Protein AF-A0A2M7XUT5-F1 (afdb_monomer)

Solvent-accessible surface area (backbone atoms only — not comparable to full-atom values): 9053 Å² total; per-residue (Å²): 108,69,69,60,50,53,51,47,33,73,71,45,34,70,66,51,52,52,55,51,53,51,50,51,50,51,57,44,39,34,76,38,76,99,71,26,29,57,37,65,44,53,34,56,60,54,42,21,40,59,58,2,24,52,42,42,35,53,53,46,24,57,72,70,73,51,88,57,73,67,40,40,54,57,10,45,23,51,5,21,48,46,34,26,55,51,34,52,53,49,55,35,42,32,76,59,33,60,76,66,77,35,41,27,54,40,56,74,64,30,70,67,49,32,54,50,51,28,51,52,20,55,51,54,26,58,47,37,39,57,53,50,32,69,77,61,74,75,48,75,71,48,52,60,61,52,56,55,54,66,73,40,46,65,35,54,48,44,66,72,68,71,49,57,36,78,59,45,54,71,54,76,112

Structure (mmCIF, N/CA/C/O backbone):
data_AF-A0A2M7XUT5-F1
#
_entry.id   AF-A0A2M7XUT5-F1
#
loop_
_atom_site.group_PDB
_atom_site.id
_atom_site.type_symbol
_atom_site.label_atom_id
_atom_site.label_alt_id
_atom_site.label_comp_id
_atom_site.label_asym_id
_atom_site.label_entity_id
_atom_site.label_seq_id
_atom_site.pdbx_PDB_ins_code
_atom_site.Cartn_x
_atom_site.Cartn_y
_atom_site.Cartn_z
_atom_site.occupancy
_atom_site.B_iso_or_equiv
_atom_site.auth_seq_id
_atom_site.auth_comp_id
_atom_site.auth_asym_id
_atom_site.auth_atom_id
_atom_site.pdbx_PDB_model_num
ATOM 1 N N . ALA A 1 1 ? -11.530 -5.175 -19.200 1.00 76.44 1 ALA A N 1
ATOM 2 C CA . ALA A 1 1 ? -10.666 -6.061 -18.387 1.00 76.44 1 ALA A CA 1
ATOM 3 C C . ALA A 1 1 ? -10.162 -7.272 -19.178 1.00 76.44 1 ALA A C 1
ATOM 5 O O . ALA A 1 1 ? -8.957 -7.401 -19.325 1.00 76.44 1 ALA A O 1
ATOM 6 N N . PHE A 1 2 ? -11.040 -8.114 -19.742 1.00 87.38 2 PHE A N 1
ATOM 7 C CA . PHE A 1 2 ? -10.635 -9.365 -20.409 1.00 87.38 2 PHE A CA 1
ATOM 8 C C . PHE A 1 2 ? -9.657 -9.174 -21.584 1.00 87.38 2 PHE A C 1
ATOM 10 O O . PHE A 1 2 ? -8.621 -9.827 -21.627 1.00 87.38 2 PHE A O 1
ATOM 17 N N . VAL A 1 3 ? -9.917 -8.205 -22.472 1.00 94.06 3 VAL A N 1
ATOM 18 C CA . VAL A 1 3 ? -9.023 -7.877 -23.605 1.00 94.06 3 VAL A CA 1
ATOM 19 C C . VAL A 1 3 ? -7.631 -7.438 -23.134 1.00 94.06 3 VAL A C 1
ATOM 21 O O . VAL A 1 3 ? -6.626 -7.909 -23.657 1.00 94.06 3 VAL A O 1
ATOM 24 N N . ALA A 1 4 ? -7.559 -6.589 -22.105 1.00 90.75 4 ALA A N 1
ATOM 25 C CA . ALA A 1 4 ? -6.286 -6.165 -21.520 1.00 90.75 4 ALA A CA 1
ATOM 26 C C . ALA A 1 4 ? -5.540 -7.343 -20.867 1.00 90.75 4 ALA A C 1
ATOM 28 O O . ALA A 1 4 ? -4.329 -7.458 -21.019 1.00 90.75 4 ALA A O 1
ATOM 29 N N . GLY A 1 5 ? -6.263 -8.250 -20.202 1.00 90.25 5 GLY A N 1
ATOM 30 C CA . GLY A 1 5 ? -5.695 -9.480 -19.649 1.00 90.25 5 GLY A CA 1
ATOM 31 C C . GLY A 1 5 ? -5.089 -10.379 -20.729 1.00 90.25 5 GLY A C 1
ATOM 32 O O . GLY A 1 5 ? -3.943 -10.794 -20.593 1.00 90.25 5 GLY A O 1
ATOM 33 N N . ILE A 1 6 ? -5.810 -10.610 -21.832 1.00 93.44 6 ILE A N 1
ATOM 34 C CA . ILE A 1 6 ? -5.294 -11.373 -22.982 1.00 93.44 6 ILE A CA 1
ATOM 35 C C . ILE A 1 6 ? -4.028 -10.723 -23.537 1.00 93.44 6 ILE A C 1
ATOM 37 O O . ILE A 1 6 ? -3.043 -11.417 -23.769 1.00 93.44 6 ILE A O 1
ATOM 41 N N . TYR A 1 7 ? -4.026 -9.400 -23.711 1.00 94.50 7 TYR A N 1
ATOM 42 C CA . TYR A 1 7 ? -2.850 -8.680 -24.193 1.00 94.50 7 TYR A CA 1
ATOM 43 C C . TYR A 1 7 ? -1.639 -8.847 -23.261 1.00 94.50 7 TYR A C 1
ATOM 45 O O . TYR A 1 7 ? -0.536 -9.123 -23.730 1.00 94.50 7 TYR A O 1
ATOM 53 N N . LEU A 1 8 ? -1.834 -8.741 -21.943 1.00 93.50 8 LEU A N 1
ATOM 54 C CA . LEU A 1 8 ? -0.756 -8.932 -20.970 1.00 93.50 8 LEU A CA 1
ATOM 55 C C . LEU A 1 8 ? -0.217 -10.368 -20.977 1.00 93.50 8 LEU A C 1
ATOM 57 O O . LEU A 1 8 ? 0.992 -10.557 -20.892 1.00 93.50 8 LEU A O 1
ATOM 61 N N . VAL A 1 9 ? -1.083 -11.373 -21.132 1.00 94.81 9 VAL A N 1
ATOM 62 C CA . VAL A 1 9 ? -0.664 -12.779 -21.267 1.00 94.81 9 VAL A CA 1
ATOM 63 C C . VAL A 1 9 ? 0.080 -13.007 -22.581 1.00 94.81 9 VAL A C 1
ATOM 65 O O . VAL A 1 9 ? 1.112 -13.671 -22.586 1.00 94.81 9 VAL A O 1
ATOM 68 N N . TYR A 1 10 ? -0.386 -12.421 -23.684 1.00 94.81 10 TYR A N 1
ATOM 69 C CA . TYR A 1 10 ? 0.322 -12.467 -24.964 1.00 94.81 10 TYR A CA 1
ATOM 70 C C . TYR A 1 10 ? 1.719 -11.841 -24.855 1.00 94.81 10 TYR A C 1
ATOM 72 O O . TYR A 1 10 ? 2.686 -12.382 -25.387 1.00 94.81 10 TYR A O 1
ATOM 80 N N . ARG A 1 11 ? 1.846 -10.722 -24.131 1.00 94.19 11 ARG A N 1
ATOM 81 C CA . ARG A 1 11 ? 3.120 -10.019 -23.980 1.00 94.19 11 ARG A CA 1
ATOM 82 C C . ARG A 1 11 ? 4.090 -10.712 -23.023 1.00 94.19 11 ARG A C 1
ATOM 84 O O . ARG A 1 11 ? 5.261 -10.849 -23.374 1.00 94.19 11 ARG A O 1
ATOM 91 N N . ALA A 1 12 ? 3.623 -11.069 -21.828 1.00 93.31 12 ALA A N 1
ATOM 92 C CA . ALA A 1 12 ? 4.450 -11.468 -20.686 1.00 93.31 12 ALA A CA 1
ATOM 93 C C . ALA A 1 12 ? 4.259 -12.927 -20.244 1.00 93.31 12 ALA A C 1
ATOM 95 O O . ALA A 1 12 ? 4.914 -13.390 -19.316 1.00 93.31 12 ALA A O 1
ATOM 96 N N . GLY A 1 13 ? 3.411 -13.681 -20.937 1.00 93.56 13 GLY A N 1
ATOM 97 C CA . GLY A 1 13 ? 3.299 -15.125 -20.788 1.00 93.56 13 GLY A CA 1
ATOM 98 C C . GLY A 1 13 ? 2.528 -15.588 -19.551 1.00 93.56 13 GLY A C 1
ATOM 99 O O . GLY A 1 13 ? 1.750 -14.861 -18.927 1.00 93.56 13 GLY A O 1
ATOM 100 N N . TRP A 1 14 ? 2.743 -16.859 -19.208 1.00 93.50 14 TRP A N 1
ATOM 101 C CA . TRP A 1 14 ? 2.022 -17.575 -18.154 1.00 93.50 14 TRP A CA 1
ATOM 102 C C . TRP A 1 14 ? 2.163 -17.004 -16.725 1.00 93.50 14 TRP A C 1
ATOM 104 O O . TRP A 1 14 ? 1.201 -17.172 -15.969 1.00 93.50 14 TRP A O 1
ATOM 114 N N . PRO A 1 15 ? 3.241 -16.293 -16.312 1.00 92.94 15 PRO A N 1
ATOM 115 C CA . PRO A 1 15 ? 3.305 -15.720 -14.964 1.00 92.94 15 PRO A CA 1
ATOM 116 C C . PRO A 1 15 ? 2.161 -14.739 -14.670 1.00 92.94 15 PRO A C 1
ATOM 118 O O . PRO A 1 15 ? 1.633 -14.721 -13.559 1.00 92.94 15 PRO A O 1
ATOM 121 N N . ILE A 1 16 ? 1.705 -13.982 -15.678 1.00 92.62 16 ILE A N 1
ATOM 122 C CA . ILE A 1 16 ? 0.558 -13.069 -15.545 1.00 92.62 16 ILE A CA 1
ATOM 123 C C . ILE A 1 16 ? -0.734 -13.832 -15.239 1.00 92.62 16 ILE A C 1
ATOM 125 O O . ILE A 1 16 ? -1.551 -13.361 -14.447 1.00 92.62 16 ILE A O 1
ATOM 129 N N . VAL A 1 17 ? -0.910 -15.024 -15.817 1.00 93.38 17 VAL A N 1
ATOM 130 C CA . VAL A 1 17 ? -2.081 -15.873 -15.549 1.00 93.38 17 VAL A CA 1
ATOM 131 C C . VAL A 1 17 ? -2.104 -16.281 -14.080 1.00 93.38 17 VAL A C 1
ATOM 133 O O . VAL A 1 17 ? -3.140 -16.161 -13.432 1.00 93.38 17 VAL A O 1
ATOM 136 N N . ILE A 1 18 ? -0.961 -16.697 -13.527 1.00 93.81 18 ILE A N 1
ATOM 137 C CA . ILE A 1 18 ? -0.862 -17.092 -12.115 1.00 93.81 18 ILE A CA 1
ATOM 138 C C . ILE A 1 18 ? -1.149 -15.913 -11.193 1.00 93.81 18 ILE A C 1
ATOM 140 O O . ILE A 1 18 ? -1.968 -16.043 -10.285 1.00 93.81 18 ILE A O 1
ATOM 144 N N . ILE A 1 19 ? -0.523 -14.757 -11.433 1.00 92.06 19 ILE A N 1
ATOM 145 C CA . ILE A 1 19 ? -0.760 -13.553 -10.625 1.00 92.06 19 ILE A CA 1
ATOM 146 C C . ILE A 1 19 ? -2.242 -13.161 -10.682 1.00 92.06 19 ILE A C 1
ATOM 148 O O . ILE A 1 19 ? -2.837 -12.859 -9.647 1.00 92.06 19 ILE A O 1
ATOM 152 N N . GLY A 1 20 ? -2.859 -13.215 -11.866 1.00 91.25 20 GLY A N 1
ATOM 153 C CA . GLY A 1 20 ? -4.276 -12.917 -12.056 1.00 91.25 20 GLY A CA 1
ATOM 154 C C . GLY A 1 20 ? -5.196 -13.882 -11.307 1.00 91.25 20 GLY A C 1
ATOM 155 O O . GLY A 1 20 ? -6.079 -13.440 -10.575 1.00 91.25 20 GLY A O 1
ATOM 156 N N . LEU A 1 21 ? -4.966 -15.191 -11.431 1.00 93.12 21 LEU A N 1
ATOM 157 C CA . LEU A 1 21 ? -5.756 -16.212 -10.738 1.00 93.12 21 LEU A CA 1
ATOM 158 C C . LEU A 1 21 ? -5.613 -16.112 -9.216 1.00 93.12 21 LEU A C 1
ATOM 160 O O . LEU A 1 21 ? -6.620 -16.160 -8.512 1.00 93.12 21 LEU A O 1
ATOM 164 N N . LEU A 1 22 ? -4.394 -15.909 -8.705 1.00 92.69 22 LEU A N 1
ATOM 165 C CA . LEU A 1 22 ? -4.169 -15.685 -7.277 1.00 92.69 22 LEU A CA 1
ATOM 166 C C . LEU A 1 22 ? -4.865 -14.408 -6.800 1.00 92.69 22 LEU A C 1
ATOM 168 O O . LEU A 1 22 ? -5.514 -14.429 -5.760 1.00 92.69 22 LEU A O 1
ATOM 172 N N . SER A 1 23 ? -4.803 -13.319 -7.569 1.00 90.38 23 SER A N 1
ATOM 173 C CA . SER A 1 23 ? -5.478 -12.064 -7.216 1.00 90.38 23 SER A CA 1
ATOM 174 C C . SER A 1 23 ? -7.000 -12.234 -7.153 1.00 90.38 23 SER A C 1
ATOM 176 O O . SER A 1 23 ? -7.633 -11.720 -6.235 1.00 90.38 23 SER A O 1
ATOM 178 N N . LEU A 1 24 ? -7.595 -12.993 -8.081 1.00 90.12 24 LEU A N 1
ATOM 179 C CA . LEU A 1 24 ? -9.026 -13.316 -8.049 1.00 90.12 24 LEU A CA 1
ATOM 180 C C . LEU A 1 24 ? -9.383 -14.188 -6.843 1.00 90.12 24 LEU A C 1
ATOM 182 O O . LEU A 1 24 ? -10.361 -13.908 -6.152 1.00 90.12 24 LEU A O 1
ATOM 186 N N . LEU A 1 25 ? -8.581 -15.220 -6.575 1.00 90.94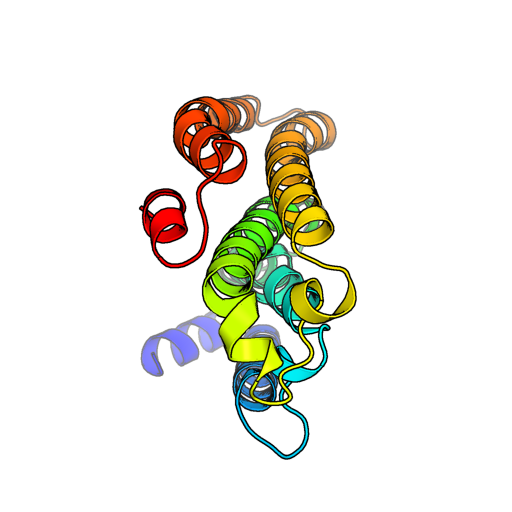 25 LEU A N 1
ATOM 187 C CA . LEU A 1 25 ? -8.778 -16.120 -5.443 1.00 90.94 25 LEU A CA 1
ATOM 188 C C . LEU A 1 25 ? -8.719 -15.357 -4.116 1.00 90.94 25 LEU A C 1
ATOM 190 O O . LEU A 1 25 ? -9.642 -15.448 -3.309 1.00 90.94 25 LEU A O 1
ATOM 194 N N . PHE A 1 26 ? -7.665 -14.570 -3.900 1.00 88.38 26 PHE A N 1
ATOM 195 C CA . PHE A 1 26 ? -7.518 -13.783 -2.680 1.00 88.38 26 PHE A CA 1
ATOM 196 C C . PHE A 1 26 ? -8.550 -12.668 -2.593 1.00 88.38 26 PHE A C 1
ATOM 198 O O . PHE A 1 26 ? -9.069 -12.449 -1.508 1.00 88.38 26 PHE A O 1
ATOM 205 N N . GLY A 1 27 ? -8.920 -12.029 -3.706 1.00 87.19 27 GLY A N 1
ATOM 206 C CA . GLY A 1 27 ? -10.019 -11.064 -3.740 1.00 87.19 27 GLY A CA 1
ATOM 207 C C . GLY A 1 27 ? -11.355 -11.680 -3.316 1.00 87.19 27 GLY A C 1
ATOM 208 O O . GLY A 1 27 ? -12.098 -11.066 -2.555 1.00 87.19 27 GLY A O 1
ATOM 209 N N . MET A 1 28 ? -11.632 -12.918 -3.737 1.00 87.44 28 MET A N 1
ATOM 210 C CA . MET A 1 28 ? -12.824 -13.657 -3.321 1.00 87.44 28 MET A CA 1
ATOM 211 C C . MET A 1 28 ? -12.770 -14.024 -1.834 1.00 87.44 28 MET A C 1
ATOM 213 O O . MET A 1 28 ? -13.705 -13.719 -1.102 1.00 87.44 28 MET A O 1
ATOM 217 N N . ILE A 1 29 ? -11.674 -14.629 -1.364 1.00 87.88 29 ILE A N 1
ATOM 218 C CA . ILE A 1 29 ? -11.525 -15.052 0.043 1.00 87.88 29 ILE A CA 1
ATOM 219 C C . ILE A 1 29 ? -11.406 -13.837 0.989 1.00 87.88 29 ILE A C 1
ATOM 221 O O . ILE A 1 29 ? -11.637 -13.941 2.194 1.00 87.88 29 ILE A O 1
ATOM 225 N N . TYR A 1 30 ? -11.079 -12.651 0.464 1.00 84.25 30 TYR A N 1
ATOM 226 C CA . TYR A 1 30 ? -11.010 -11.422 1.249 1.00 84.25 30 TYR A CA 1
ATOM 227 C C . TYR A 1 30 ? -12.369 -11.037 1.848 1.00 84.25 30 TYR A C 1
ATOM 229 O O . TYR A 1 30 ? -12.427 -10.668 3.024 1.00 84.25 30 TYR A O 1
ATOM 237 N N . THR A 1 31 ? -13.449 -11.142 1.065 1.00 82.06 31 THR A N 1
ATOM 238 C CA . THR A 1 31 ? -14.808 -10.728 1.462 1.00 82.06 31 THR A CA 1
ATOM 239 C C . THR A 1 31 ? -15.804 -11.878 1.591 1.00 82.06 31 THR A C 1
ATOM 241 O O . THR A 1 31 ? -16.761 -11.752 2.350 1.00 82.06 31 THR A O 1
ATOM 244 N N . ALA A 1 32 ? -15.602 -12.984 0.875 1.00 76.31 32 ALA A N 1
ATOM 245 C CA . ALA A 1 32 ? -16.555 -14.080 0.758 1.00 76.31 32 ALA A CA 1
ATOM 246 C C . ALA A 1 32 ? -16.003 -15.405 1.310 1.00 76.31 32 ALA A C 1
ATOM 248 O O . ALA A 1 32 ? -14.812 -15.565 1.575 1.00 76.31 32 ALA A O 1
ATOM 249 N N . GLY A 1 33 ? -16.898 -16.383 1.459 1.00 77.31 33 GLY A N 1
ATOM 250 C CA . GLY A 1 33 ? -16.579 -17.711 1.982 1.00 77.31 33 GLY A CA 1
ATOM 251 C C . GLY A 1 33 ? -16.748 -17.833 3.503 1.00 77.31 33 GLY A C 1
ATOM 252 O O . GLY A 1 33 ? -17.122 -16.872 4.174 1.00 77.31 33 GLY A O 1
ATOM 253 N N . PRO A 1 34 ? -16.501 -19.030 4.064 1.00 72.50 34 PRO A N 1
ATOM 254 C CA . PRO A 1 34 ? -16.782 -19.329 5.471 1.00 72.50 34 PRO A CA 1
ATOM 255 C C . PRO A 1 34 ? -15.864 -18.585 6.455 1.00 72.50 34 PRO A C 1
ATOM 257 O O . PRO A 1 34 ? -16.221 -18.433 7.621 1.00 72.50 34 PRO A O 1
ATOM 260 N N . PHE A 1 35 ? -14.700 -18.107 5.996 1.00 73.69 35 PHE A N 1
ATOM 261 C CA . PHE A 1 35 ? -13.712 -17.406 6.821 1.00 73.69 35 PHE A CA 1
ATOM 262 C C . PHE A 1 35 ? -13.085 -16.218 6.066 1.00 73.69 35 PHE A C 1
ATOM 264 O O . PHE A 1 35 ? -11.943 -16.321 5.610 1.00 73.69 35 PHE A O 1
ATOM 271 N N . PRO A 1 36 ? -13.803 -15.088 5.915 1.00 81.19 36 PRO A N 1
ATOM 272 C CA . PRO A 1 36 ? -13.296 -13.947 5.157 1.00 81.19 36 PRO A CA 1
ATOM 273 C C . PRO A 1 36 ? -12.039 -13.353 5.807 1.00 81.19 36 PRO A C 1
ATOM 275 O O . PRO A 1 36 ? -12.029 -13.072 7.010 1.00 81.19 36 PRO A O 1
ATOM 278 N N . LEU A 1 37 ? -10.978 -13.100 5.032 1.00 81.69 37 LEU A N 1
ATOM 279 C CA . LEU A 1 37 ? -9.698 -12.592 5.571 1.00 81.69 37 LEU A CA 1
ATOM 280 C C . LEU A 1 37 ? -9.866 -11.252 6.296 1.00 81.69 37 LEU A C 1
ATOM 282 O O . LEU A 1 37 ? -9.225 -11.027 7.329 1.00 81.69 37 LEU A O 1
ATOM 286 N N . ALA A 1 38 ? -10.775 -10.402 5.799 1.00 78.06 38 ALA A N 1
ATOM 287 C CA . ALA A 1 38 ? -11.164 -9.132 6.417 1.00 78.06 38 ALA A CA 1
ATOM 288 C C . ALA A 1 38 ? -11.638 -9.283 7.876 1.00 78.06 38 ALA A C 1
ATOM 290 O O . ALA A 1 38 ? -11.547 -8.342 8.660 1.00 78.06 38 ALA A O 1
ATOM 291 N N . TYR A 1 39 ? -12.096 -10.474 8.268 1.00 80.81 39 TYR A N 1
ATOM 292 C CA . TYR A 1 39 ? -12.667 -10.759 9.582 1.00 80.81 39 TYR A CA 1
ATOM 293 C C . TYR A 1 39 ? -11.652 -11.456 10.495 1.00 80.81 39 TYR A C 1
ATOM 295 O O . TYR A 1 39 ? -11.839 -11.500 11.710 1.00 80.81 39 TYR A O 1
ATOM 303 N N . LEU A 1 40 ? -10.557 -11.975 9.930 1.00 79.62 40 LEU A N 1
ATOM 304 C CA . LEU A 1 40 ? -9.540 -12.754 10.636 1.00 79.62 40 LEU A CA 1
ATOM 305 C C . LEU A 1 40 ? -8.338 -11.926 11.111 1.00 79.62 40 LEU A C 1
ATOM 307 O O . LEU A 1 40 ? -7.518 -12.446 11.867 1.00 79.62 40 LEU A O 1
ATOM 311 N N . GLY A 1 41 ? -8.231 -10.659 10.701 1.00 79.25 41 GLY A N 1
ATOM 312 C CA . GLY A 1 41 ? -7.110 -9.785 11.068 1.00 79.25 41 GLY A CA 1
ATOM 313 C C . GLY A 1 41 ? -5.817 -10.056 10.289 1.00 79.25 41 GLY A C 1
ATOM 314 O O . GLY A 1 41 ? -4.763 -9.579 10.682 1.00 79.25 41 GLY A O 1
ATOM 315 N N . ILE A 1 42 ? -5.885 -10.813 9.192 1.00 85.38 42 ILE A N 1
ATOM 316 C CA . ILE A 1 42 ? -4.751 -11.057 8.275 1.00 85.38 42 ILE A CA 1
ATOM 317 C C . ILE A 1 42 ? -4.897 -10.308 6.945 1.00 85.38 42 ILE A C 1
ATOM 319 O O . ILE A 1 42 ? -4.003 -10.348 6.106 1.00 85.38 42 ILE A O 1
ATOM 323 N N . ALA A 1 43 ? -6.016 -9.606 6.767 1.00 86.56 43 ALA A N 1
ATOM 324 C CA . ALA A 1 43 ? -6.346 -8.813 5.588 1.00 86.56 43 ALA A CA 1
ATOM 325 C C . ALA A 1 43 ? -5.238 -7.825 5.203 1.00 86.56 43 ALA A C 1
ATOM 327 O O . ALA A 1 43 ? -4.883 -7.727 4.032 1.00 86.56 43 ALA A O 1
ATOM 328 N N . ASP A 1 44 ? -4.654 -7.164 6.200 1.00 91.00 44 ASP A N 1
ATOM 329 C CA . ASP A 1 44 ? -3.617 -6.148 6.040 1.00 91.00 44 ASP A CA 1
ATOM 330 C C . ASP A 1 44 ? -2.366 -6.707 5.345 1.00 91.00 44 ASP A C 1
ATOM 332 O O . ASP A 1 44 ? -1.779 -6.031 4.503 1.00 91.00 44 ASP A O 1
ATOM 336 N N . LEU A 1 45 ? -1.996 -7.965 5.624 1.00 92.19 45 LEU A N 1
ATOM 337 C CA . LEU A 1 45 ? -0.867 -8.632 4.970 1.00 92.19 45 LEU A CA 1
ATOM 338 C C . LEU A 1 45 ? -1.150 -8.891 3.485 1.00 92.19 45 LEU A C 1
ATOM 340 O O . LEU A 1 45 ? -0.296 -8.650 2.635 1.00 92.19 45 LEU A O 1
ATOM 344 N N . PHE A 1 46 ? -2.352 -9.365 3.158 1.00 91.56 46 PHE A N 1
ATOM 345 C CA . PHE A 1 46 ? -2.729 -9.609 1.766 1.00 91.56 46 PHE A CA 1
ATOM 346 C C . PHE A 1 46 ? -2.877 -8.303 0.990 1.00 91.56 46 PHE A C 1
ATOM 348 O O . PHE A 1 46 ? -2.387 -8.213 -0.132 1.00 91.56 46 PHE A O 1
ATOM 355 N N . ALA A 1 47 ? -3.469 -7.276 1.603 1.00 92.38 47 ALA A N 1
ATOM 356 C CA . ALA A 1 47 ? -3.535 -5.944 1.021 1.00 92.38 47 ALA A CA 1
ATOM 357 C C . ALA A 1 47 ? -2.124 -5.404 0.738 1.00 92.38 47 ALA A C 1
ATOM 359 O O . ALA A 1 47 ? -1.849 -4.963 -0.374 1.00 92.38 47 ALA A O 1
ATOM 360 N N . PHE A 1 48 ? -1.200 -5.523 1.694 1.00 96.00 48 PHE A N 1
ATOM 361 C CA . PHE A 1 48 ? 0.195 -5.130 1.508 1.00 96.00 48 PHE A CA 1
ATOM 362 C C . PHE A 1 48 ? 0.862 -5.838 0.326 1.00 96.00 48 PHE A C 1
ATOM 364 O O . PHE A 1 48 ? 1.477 -5.187 -0.514 1.00 96.00 48 PHE A O 1
ATOM 371 N N . LEU A 1 49 ? 0.738 -7.165 0.244 1.00 95.62 49 LEU A N 1
ATOM 372 C CA . LEU A 1 49 ? 1.397 -7.953 -0.796 1.00 95.62 49 LEU A CA 1
ATOM 373 C C . LEU A 1 49 ? 0.812 -7.669 -2.182 1.00 95.62 49 LEU A C 1
ATOM 375 O O . LEU A 1 49 ? 1.566 -7.393 -3.116 1.00 95.62 49 LEU A O 1
ATOM 379 N N . PHE A 1 50 ? -0.516 -7.712 -2.310 1.00 94.19 50 PHE A N 1
ATOM 380 C CA . PHE A 1 50 ? -1.206 -7.622 -3.598 1.00 94.19 50 PHE A CA 1
ATOM 381 C C . PHE A 1 50 ? -1.357 -6.195 -4.125 1.00 94.19 50 PHE A C 1
ATOM 383 O O . PHE A 1 50 ? -1.417 -6.038 -5.338 1.00 94.19 50 PHE A O 1
ATOM 390 N N . PHE A 1 51 ? -1.356 -5.166 -3.272 1.00 94.69 51 PHE A N 1
ATOM 391 C CA . PHE A 1 51 ? -1.304 -3.762 -3.712 1.00 94.69 51 PHE A CA 1
ATOM 392 C C . PHE A 1 51 ? 0.107 -3.159 -3.675 1.00 94.69 51 PHE A C 1
ATOM 394 O O . PHE A 1 51 ? 0.310 -2.037 -4.134 1.00 94.69 51 PHE A O 1
ATOM 401 N N . GLY A 1 52 ? 1.086 -3.895 -3.148 1.00 97.25 52 GLY A N 1
ATOM 402 C CA . GLY A 1 52 ? 2.472 -3.460 -3.041 1.00 97.25 52 GLY A CA 1
ATOM 403 C C . GLY A 1 52 ? 3.424 -4.283 -3.916 1.00 97.25 52 GLY A C 1
ATOM 404 O O . GLY A 1 52 ? 3.379 -4.148 -5.143 1.00 97.25 52 GLY A O 1
ATOM 405 N N . PRO A 1 53 ? 4.299 -5.127 -3.329 1.00 97.25 53 PRO A N 1
ATOM 406 C CA . PRO A 1 53 ? 5.338 -5.854 -4.062 1.00 97.25 53 PRO A CA 1
ATOM 407 C C . PRO A 1 53 ? 4.838 -6.657 -5.266 1.00 97.25 53 PRO A C 1
ATOM 409 O O . PRO A 1 53 ? 5.453 -6.585 -6.326 1.00 97.25 53 PRO A O 1
ATOM 412 N N . ILE A 1 54 ? 3.722 -7.387 -5.140 1.00 95.75 54 ILE A N 1
ATOM 413 C CA . ILE A 1 54 ? 3.215 -8.244 -6.225 1.00 95.75 54 ILE A CA 1
ATOM 414 C C . ILE A 1 54 ? 2.681 -7.391 -7.378 1.00 95.75 54 ILE A C 1
ATOM 416 O O . ILE A 1 54 ? 3.021 -7.653 -8.532 1.00 95.75 54 ILE A O 1
ATOM 420 N N . ALA A 1 55 ? 1.884 -6.357 -7.086 1.00 94.81 55 ALA A N 1
ATOM 421 C CA . ALA A 1 55 ? 1.356 -5.464 -8.117 1.00 94.81 55 ALA A CA 1
ATOM 422 C C . ALA A 1 55 ? 2.476 -4.743 -8.874 1.00 94.81 55 ALA A C 1
ATOM 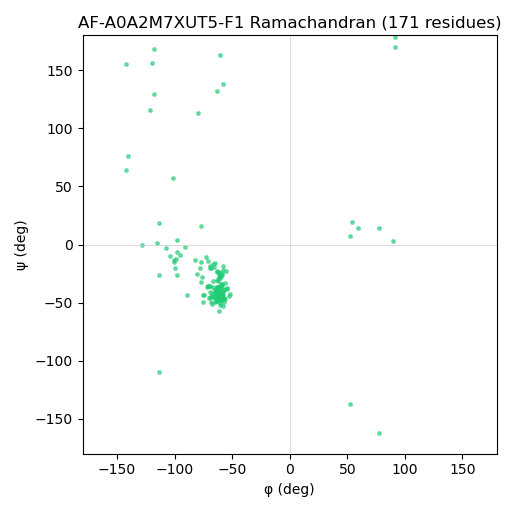424 O O . ALA A 1 55 ? 2.458 -4.696 -10.109 1.00 94.81 55 ALA A O 1
ATOM 425 N N . LEU A 1 56 ? 3.465 -4.207 -8.153 1.00 96.06 56 LEU A N 1
ATOM 426 C CA . LEU A 1 56 ? 4.552 -3.468 -8.785 1.00 96.06 56 LEU A CA 1
ATOM 427 C C . LEU A 1 56 ? 5.467 -4.392 -9.597 1.00 96.06 56 LEU A C 1
ATOM 429 O O . LEU A 1 56 ? 5.768 -4.082 -10.748 1.00 96.06 56 LEU A O 1
ATOM 433 N N . ALA A 1 57 ? 5.849 -5.547 -9.045 1.00 95.75 57 ALA A N 1
ATOM 434 C CA . ALA A 1 57 ? 6.667 -6.527 -9.756 1.00 95.75 57 ALA A CA 1
ATOM 435 C C . ALA A 1 57 ? 5.950 -7.092 -10.987 1.00 95.75 57 ALA A C 1
ATOM 437 O O . ALA A 1 57 ? 6.562 -7.205 -12.045 1.00 95.75 57 ALA A O 1
ATOM 438 N N . GLY A 1 58 ? 4.648 -7.374 -10.891 1.00 94.31 58 GLY A N 1
ATOM 439 C CA . GLY A 1 58 ? 3.844 -7.809 -12.034 1.00 94.31 58 GLY A CA 1
ATOM 440 C C . GLY A 1 58 ? 3.772 -6.750 -13.136 1.0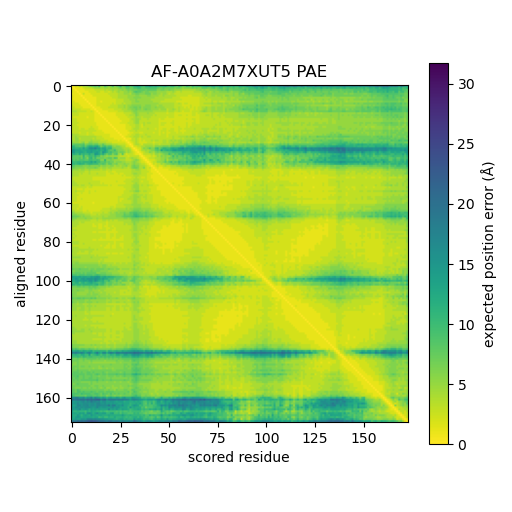0 94.31 58 GLY A C 1
ATOM 441 O O . GLY A 1 58 ? 3.929 -7.073 -14.312 1.00 94.31 58 GLY A O 1
ATOM 442 N N . THR A 1 59 ? 3.598 -5.480 -12.761 1.00 94.31 59 THR A N 1
ATOM 443 C CA . THR A 1 59 ? 3.573 -4.357 -13.713 1.00 94.31 59 THR A CA 1
ATOM 444 C C . THR A 1 59 ? 4.925 -4.171 -14.395 1.00 94.31 59 THR A C 1
ATOM 446 O O . THR A 1 59 ? 4.982 -4.043 -15.616 1.00 94.31 59 THR A O 1
ATOM 449 N N . TYR A 1 60 ? 6.013 -4.201 -13.623 1.00 95.44 60 TYR A N 1
ATOM 450 C CA . TYR A 1 60 ? 7.370 -4.106 -14.152 1.00 95.44 60 TYR A CA 1
ATOM 451 C C . TYR A 1 60 ? 7.671 -5.260 -15.106 1.00 95.44 60 TYR A C 1
ATOM 453 O O . TYR A 1 60 ? 8.048 -5.020 -16.249 1.00 95.44 60 TYR A O 1
ATOM 461 N N . TYR A 1 61 ? 7.411 -6.497 -14.678 1.00 95.50 61 TYR A N 1
ATOM 462 C CA . TYR A 1 61 ? 7.630 -7.684 -15.496 1.00 95.50 61 TYR A CA 1
ATOM 463 C C . TYR A 1 61 ? 6.836 -7.628 -16.804 1.00 95.50 61 TYR A C 1
ATOM 465 O O . TYR A 1 61 ? 7.374 -7.934 -17.862 1.00 95.50 61 TYR A O 1
ATOM 473 N N . ALA A 1 62 ? 5.582 -7.167 -16.776 1.00 94.00 62 ALA A N 1
ATOM 474 C CA . ALA A 1 62 ? 4.784 -7.023 -17.992 1.00 94.00 62 ALA A CA 1
ATOM 475 C C . ALA A 1 62 ? 5.387 -6.035 -19.010 1.00 94.00 62 ALA A C 1
ATOM 477 O O . ALA A 1 62 ? 5.171 -6.183 -20.216 1.00 94.00 62 ALA A O 1
ATOM 478 N N . GLN A 1 63 ? 6.137 -5.036 -18.535 1.00 94.00 63 GLN A N 1
ATOM 479 C CA . GLN A 1 63 ? 6.764 -4.006 -19.364 1.00 94.00 63 GLN A CA 1
ATOM 480 C C . GLN A 1 63 ? 8.166 -4.406 -19.837 1.00 94.00 63 GLN A C 1
ATOM 482 O O . GLN A 1 63 ? 8.492 -4.212 -21.007 1.00 94.00 63 GLN A O 1
ATOM 487 N N . THR A 1 64 ? 8.989 -4.969 -18.953 1.00 94.94 64 THR A N 1
ATOM 488 C CA . THR A 1 64 ? 10.417 -5.226 -19.206 1.00 94.94 64 THR A CA 1
ATOM 489 C C . THR A 1 64 ? 10.718 -6.673 -19.589 1.00 94.94 64 THR A C 1
ATOM 491 O O . THR A 1 64 ? 11.752 -6.930 -20.197 1.00 94.94 64 THR A O 1
ATOM 494 N N . LEU A 1 65 ? 9.817 -7.608 -19.261 1.00 94.31 65 LEU A N 1
ATOM 495 C CA . LEU A 1 65 ? 10.051 -9.060 -19.221 1.00 94.31 65 LEU A CA 1
ATOM 496 C C . LEU A 1 65 ? 11.228 -9.507 -18.358 1.00 94.31 65 LEU A C 1
ATOM 498 O O . LEU A 1 65 ? 11.716 -10.628 -18.504 1.00 94.31 65 LEU A O 1
ATOM 502 N N . ASP A 1 66 ? 11.654 -8.653 -17.442 1.00 93.44 66 ASP A N 1
ATOM 503 C CA . ASP A 1 66 ? 12.710 -8.959 -16.498 1.00 93.44 66 ASP A CA 1
ATOM 504 C C . ASP A 1 66 ? 12.173 -8.860 -15.071 1.00 93.44 66 ASP A C 1
ATOM 506 O O . ASP A 1 66 ? 11.176 -8.182 -14.800 1.00 93.44 66 ASP A O 1
ATOM 510 N N . MET A 1 67 ? 12.824 -9.558 -14.149 1.00 91.81 67 MET A N 1
ATOM 511 C CA . MET A 1 67 ? 12.491 -9.519 -12.737 1.00 91.81 67 MET A CA 1
ATOM 512 C C . MET A 1 67 ? 13.702 -9.059 -11.941 1.00 91.81 67 MET A C 1
ATOM 514 O O . MET A 1 67 ? 14.712 -9.751 -11.838 1.00 91.81 67 MET A O 1
ATOM 518 N N . ASN A 1 68 ? 13.555 -7.903 -11.304 1.00 91.44 68 ASN A N 1
ATOM 519 C CA . ASN A 1 68 ? 14.572 -7.344 -10.434 1.00 91.44 68 ASN A CA 1
ATOM 520 C C . ASN A 1 68 ? 14.029 -7.224 -9.007 1.00 91.44 68 ASN A C 1
ATOM 522 O O . ASN A 1 68 ? 12.964 -6.649 -8.774 1.00 91.44 68 ASN A O 1
ATOM 526 N N . TRP A 1 69 ? 14.779 -7.741 -8.033 1.00 93.25 69 TRP A N 1
ATOM 527 C CA . TRP A 1 69 ? 14.401 -7.704 -6.619 1.00 93.25 69 TRP A CA 1
ATOM 528 C C . TRP A 1 69 ? 14.220 -6.272 -6.086 1.00 93.25 69 TRP A C 1
ATOM 530 O O . TRP A 1 69 ? 13.413 -6.051 -5.184 1.00 93.25 69 TRP A O 1
ATOM 540 N N . VAL A 1 70 ? 14.902 -5.286 -6.684 1.00 94.50 70 VAL A N 1
ATOM 541 C CA . VAL A 1 70 ? 14.741 -3.854 -6.377 1.00 94.50 70 VAL A CA 1
ATOM 542 C C . VAL A 1 70 ? 13.281 -3.419 -6.551 1.00 94.50 70 VAL A C 1
ATOM 544 O O . VAL A 1 70 ? 12.786 -2.590 -5.793 1.00 94.50 70 VAL A O 1
ATOM 547 N N . VAL A 1 71 ? 12.556 -4.013 -7.503 1.00 94.38 71 VAL A N 1
ATOM 548 C CA . VAL A 1 71 ? 11.143 -3.704 -7.758 1.00 94.38 71 VAL A CA 1
ATOM 549 C C . VAL A 1 71 ? 10.247 -4.229 -6.639 1.00 94.38 71 VAL A C 1
ATOM 551 O O . VAL A 1 71 ? 9.291 -3.559 -6.254 1.00 94.38 71 VAL A O 1
ATOM 554 N N . LEU A 1 72 ? 10.570 -5.384 -6.051 1.00 96.19 72 LEU A N 1
ATOM 555 C CA . LEU A 1 72 ? 9.840 -5.888 -4.883 1.00 96.19 72 LEU A CA 1
ATOM 556 C C . LEU A 1 72 ? 10.002 -4.941 -3.690 1.00 96.19 72 LEU A C 1
ATOM 558 O O . LEU A 1 72 ? 9.019 -4.651 -3.010 1.00 96.19 72 LEU A O 1
ATOM 562 N N . VAL A 1 73 ? 11.210 -4.402 -3.483 1.00 96.44 73 VAL A N 1
ATOM 563 C CA . VAL A 1 73 ? 11.467 -3.369 -2.463 1.00 96.44 73 VAL A CA 1
ATOM 564 C C . VAL A 1 73 ? 10.703 -2.091 -2.772 1.00 96.44 73 VAL A C 1
ATOM 566 O O . VAL A 1 73 ? 10.067 -1.529 -1.884 1.00 96.44 73 VAL A O 1
ATOM 569 N N . ALA A 1 74 ? 10.704 -1.648 -4.030 1.00 95.62 74 ALA A N 1
ATOM 570 C CA . ALA A 1 74 ? 9.956 -0.465 -4.436 1.00 95.62 74 ALA A CA 1
ATOM 571 C C . ALA A 1 74 ? 8.451 -0.615 -4.162 1.00 95.62 74 ALA A C 1
ATOM 573 O O . ALA A 1 74 ? 7.796 0.349 -3.766 1.00 95.62 74 ALA A O 1
ATOM 574 N N . GLY A 1 75 ? 7.914 -1.832 -4.286 1.00 97.25 75 GLY A N 1
ATOM 575 C CA . GLY A 1 75 ? 6.512 -2.134 -4.013 1.00 97.25 75 GLY A CA 1
ATOM 576 C C . GLY A 1 75 ? 6.134 -2.084 -2.531 1.00 97.25 75 GLY A C 1
ATOM 577 O O . GLY A 1 75 ? 4.949 -2.001 -2.216 1.00 97.25 75 GLY A O 1
ATOM 578 N N . ILE A 1 76 ? 7.102 -2.059 -1.609 1.00 97.81 76 ILE A N 1
ATOM 579 C CA . ILE A 1 76 ? 6.825 -1.908 -0.173 1.00 97.81 76 ILE A CA 1
ATOM 580 C C . ILE A 1 76 ? 6.126 -0.570 0.103 1.00 97.81 76 ILE A C 1
ATOM 582 O O . ILE A 1 76 ? 5.200 -0.535 0.908 1.00 97.81 76 ILE A O 1
ATOM 586 N N . ALA A 1 77 ? 6.492 0.512 -0.594 1.00 96.50 77 ALA A N 1
ATOM 587 C CA . ALA A 1 77 ? 5.877 1.826 -0.387 1.00 96.50 77 ALA A CA 1
ATOM 588 C C . ALA A 1 77 ? 4.361 1.851 -0.676 1.00 96.50 77 ALA A C 1
ATOM 590 O O . ALA A 1 77 ? 3.598 2.169 0.240 1.00 96.50 77 ALA A O 1
ATOM 591 N N . PRO A 1 78 ? 3.877 1.479 -1.881 1.00 96.31 78 PRO A N 1
ATOM 592 C CA . PRO A 1 78 ? 2.438 1.394 -2.140 1.00 96.31 78 PRO A CA 1
ATOM 593 C C . PRO A 1 78 ? 1.731 0.337 -1.277 1.00 96.31 78 PRO A C 1
ATOM 595 O O . PRO A 1 78 ? 0.581 0.544 -0.882 1.00 96.31 78 PRO A O 1
ATOM 598 N N . GLY A 1 79 ? 2.416 -0.749 -0.897 1.00 97.44 79 GLY A N 1
ATOM 599 C CA . GLY A 1 79 ? 1.890 -1.717 0.070 1.00 97.44 79 GLY A CA 1
ATOM 600 C C . GLY A 1 79 ? 1.623 -1.081 1.438 1.00 97.44 79 GLY A C 1
ATOM 601 O O . GLY A 1 79 ? 0.541 -1.242 2.002 1.00 97.44 79 GLY A O 1
ATOM 602 N N . CYS A 1 80 ? 2.572 -0.304 1.959 1.00 97.12 80 CYS A N 1
ATOM 603 C CA . CYS A 1 80 ? 2.419 0.435 3.209 1.00 97.12 80 CYS A CA 1
ATOM 604 C C . CYS A 1 80 ? 1.305 1.490 3.126 1.00 97.12 80 CYS A C 1
ATOM 606 O O . CYS A 1 80 ? 0.508 1.598 4.057 1.00 97.12 80 CYS A O 1
ATOM 608 N N . PHE A 1 81 ? 1.172 2.217 2.013 1.00 95.38 81 PHE A N 1
ATOM 609 C CA . PHE A 1 81 ? 0.036 3.129 1.825 1.00 95.38 81 PHE A CA 1
ATOM 610 C C . PHE A 1 81 ? -1.310 2.395 1.818 1.00 95.38 81 PHE A C 1
ATOM 612 O O . PHE A 1 81 ? -2.281 2.885 2.395 1.00 95.38 81 PHE A O 1
ATOM 619 N N . SER A 1 82 ? -1.360 1.191 1.250 1.00 95.50 82 SER A N 1
ATOM 620 C CA . SER A 1 82 ? -2.565 0.354 1.268 1.00 95.50 82 SER A CA 1
ATOM 621 C C . SER A 1 82 ? -2.939 -0.075 2.690 1.00 95.50 82 SER A C 1
ATOM 623 O O . SER A 1 82 ? -4.110 0.005 3.063 1.00 95.50 82 SER A O 1
ATOM 625 N N . ILE A 1 83 ? -1.952 -0.446 3.520 1.00 95.94 83 ILE A N 1
ATOM 626 C CA . ILE A 1 83 ? -2.173 -0.694 4.955 1.00 95.94 83 ILE A CA 1
ATOM 627 C C . ILE A 1 83 ? -2.683 0.575 5.643 1.00 95.94 83 ILE A C 1
ATOM 629 O O . ILE A 1 83 ? -3.641 0.499 6.409 1.00 95.94 83 ILE A O 1
ATOM 633 N N . ALA A 1 84 ? -2.075 1.738 5.389 1.00 94.75 84 ALA A N 1
ATOM 634 C CA . ALA A 1 84 ? -2.482 2.994 6.015 1.00 94.75 84 ALA A CA 1
ATOM 635 C C . ALA A 1 84 ? -3.952 3.323 5.703 1.00 94.75 84 ALA A C 1
ATOM 637 O O . ALA A 1 84 ? -4.727 3.588 6.622 1.00 94.75 84 ALA A O 1
ATOM 638 N N . LEU A 1 85 ? -4.367 3.201 4.440 1.00 93.38 85 LEU A N 1
ATOM 639 C CA . LEU A 1 85 ? -5.751 3.420 4.013 1.00 93.38 85 LEU A CA 1
ATOM 640 C C . LEU A 1 85 ? -6.717 2.415 4.662 1.00 93.38 85 LEU A C 1
ATOM 642 O O . LEU A 1 85 ? -7.759 2.801 5.195 1.00 93.38 85 LEU A O 1
ATOM 646 N N . LEU A 1 86 ? -6.357 1.128 4.681 1.00 93.12 86 LEU A N 1
ATOM 647 C CA . LEU A 1 86 ? -7.159 0.092 5.335 1.00 93.12 86 LEU A CA 1
ATOM 648 C C . LEU A 1 86 ? -7.280 0.333 6.847 1.00 93.12 86 LEU A C 1
ATOM 650 O O . LEU A 1 86 ? -8.341 0.125 7.432 1.00 93.12 86 LEU A O 1
ATOM 654 N N . THR A 1 87 ? -6.215 0.832 7.470 1.00 94.06 87 THR A N 1
ATOM 655 C CA . THR A 1 87 ? -6.174 1.172 8.894 1.00 94.06 87 THR A CA 1
ATOM 656 C C . THR A 1 87 ? -7.143 2.305 9.223 1.00 94.06 87 THR A C 1
ATOM 658 O O . THR A 1 87 ? -7.852 2.222 10.225 1.00 94.06 87 THR A O 1
ATOM 661 N N . VAL A 1 88 ? -7.229 3.339 8.377 1.00 93.25 88 VAL A N 1
ATOM 662 C CA . VAL A 1 88 ? -8.210 4.426 8.538 1.00 93.25 88 VAL A CA 1
ATOM 663 C C . VAL A 1 88 ? -9.638 3.881 8.476 1.00 93.25 88 VAL A C 1
ATOM 665 O O . VAL A 1 88 ? -10.440 4.175 9.363 1.00 93.25 88 VAL A O 1
ATOM 668 N N . ASN A 1 89 ? -9.940 3.039 7.482 1.00 91.56 89 ASN A N 1
ATOM 669 C CA . ASN A 1 89 ? -11.257 2.408 7.352 1.00 91.56 89 ASN A CA 1
ATOM 670 C C . ASN A 1 89 ? -11.603 1.563 8.588 1.00 91.56 89 ASN A C 1
ATOM 672 O O . ASN A 1 89 ? -12.661 1.734 9.187 1.00 91.56 89 ASN A O 1
ATOM 676 N N . ASN A 1 90 ? -10.676 0.716 9.033 1.00 91.94 90 ASN A N 1
ATOM 677 C CA . ASN A 1 90 ? -10.881 -0.134 10.204 1.00 91.94 90 ASN A CA 1
ATOM 678 C C . ASN A 1 90 ? -11.001 0.675 11.513 1.00 91.94 90 ASN A C 1
ATOM 680 O O . ASN A 1 90 ? -11.708 0.252 12.422 1.00 91.94 90 ASN A O 1
ATOM 684 N N . LEU A 1 91 ? -10.332 1.830 11.642 1.00 92.00 91 LEU A N 1
ATOM 685 C CA . LEU A 1 91 ? -10.477 2.726 12.800 1.00 92.00 91 LEU A CA 1
ATOM 686 C C . LEU A 1 91 ? -11.817 3.456 12.818 1.00 92.00 91 LEU A C 1
ATOM 688 O O . LEU A 1 91 ? -12.363 3.684 13.898 1.00 92.00 91 LEU A O 1
ATOM 692 N N . ARG A 1 92 ? -12.323 3.845 11.645 1.00 90.81 92 ARG A N 1
ATOM 693 C CA . ARG A 1 92 ? -13.637 4.477 11.496 1.00 90.81 92 ARG A CA 1
ATOM 694 C C . ARG A 1 92 ? -14.746 3.541 11.960 1.00 90.81 92 ARG A C 1
ATOM 696 O O . ARG A 1 92 ? -15.619 3.973 12.707 1.00 90.81 92 ARG A O 1
ATOM 703 N N . ASP A 1 93 ? -14.656 2.281 11.552 1.00 90.44 93 ASP A N 1
ATOM 704 C CA . ASP A 1 93 ? -15.736 1.304 11.699 1.00 90.44 93 ASP A CA 1
ATOM 705 C C . ASP A 1 93 ? -15.546 0.398 12.937 1.00 90.44 93 ASP A C 1
ATOM 707 O O . ASP A 1 93 ? -16.354 -0.483 13.202 1.00 90.44 93 ASP A O 1
ATOM 711 N N . VAL A 1 94 ? -14.508 0.631 13.754 1.00 90.81 94 VAL A N 1
ATOM 712 C CA . VAL A 1 94 ? -14.108 -0.241 14.882 1.00 90.81 94 VAL A CA 1
ATOM 713 C C . VAL A 1 94 ? -15.221 -0.535 15.896 1.00 90.8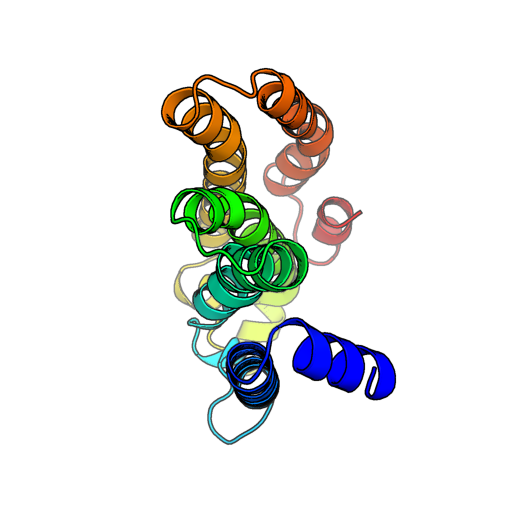1 94 VAL A C 1
ATOM 715 O O . VAL A 1 94 ? -15.281 -1.644 16.429 1.00 90.81 94 VAL A O 1
ATOM 718 N N . ASP A 1 95 ? -16.079 0.441 16.202 1.00 89.00 95 ASP A N 1
ATOM 719 C CA . ASP A 1 95 ? -17.142 0.277 17.201 1.00 89.00 95 ASP A CA 1
ATOM 720 C C . ASP A 1 95 ? -18.318 -0.542 16.630 1.00 89.00 95 ASP A C 1
ATOM 722 O O . ASP A 1 95 ? -18.919 -1.337 17.350 1.00 89.00 95 ASP A O 1
ATOM 726 N N . GLU A 1 96 ? -18.582 -0.428 15.325 1.00 86.94 96 GLU A N 1
ATOM 727 C CA . GLU A 1 96 ? -19.570 -1.236 14.596 1.00 86.94 96 GLU A CA 1
ATOM 728 C C . GLU A 1 96 ? -19.055 -2.665 14.351 1.00 86.94 96 GLU A C 1
ATOM 730 O O . GLU A 1 96 ? -19.753 -3.646 14.619 1.00 86.94 96 GLU A O 1
ATOM 735 N N . ASP A 1 97 ? -17.790 -2.802 13.944 1.00 89.31 97 ASP A N 1
ATOM 736 C CA . ASP A 1 97 ? -17.115 -4.086 13.724 1.00 89.31 97 ASP A CA 1
ATOM 737 C C . ASP A 1 97 ? -17.081 -4.944 15.005 1.00 89.31 97 ASP A C 1
ATOM 739 O O . ASP A 1 97 ? -17.229 -6.169 14.954 1.00 89.31 97 ASP A O 1
ATOM 743 N N . ARG A 1 98 ? -16.955 -4.303 16.178 1.00 87.12 98 ARG A N 1
ATOM 744 C CA . ARG A 1 98 ? -17.059 -4.971 17.489 1.00 87.12 98 ARG A CA 1
ATOM 745 C C . ARG A 1 98 ? -18.423 -5.617 17.719 1.00 87.12 98 ARG A C 1
ATOM 747 O O . ARG A 1 98 ? -18.478 -6.686 18.322 1.00 87.12 98 ARG A O 1
ATOM 754 N N . GLY A 1 99 ? -19.502 -4.994 17.247 1.00 86.44 99 GLY A N 1
ATOM 755 C CA . GLY A 1 99 ? -20.869 -5.502 17.389 1.00 86.44 99 GLY A CA 1
ATOM 756 C C . GLY A 1 99 ? -21.223 -6.636 16.422 1.00 86.44 99 GLY A C 1
ATOM 757 O O . GLY A 1 99 ? -22.209 -7.334 16.640 1.00 86.44 99 GLY A O 1
ATOM 758 N N . THR A 1 100 ? -20.424 -6.854 15.372 1.00 83.06 100 THR A N 1
ATOM 759 C CA . THR A 1 100 ? -20.747 -7.757 14.249 1.00 83.06 100 THR A CA 1
ATOM 760 C C . THR A 1 100 ? -19.840 -8.993 14.157 1.00 83.06 100 THR A C 1
ATOM 762 O O . THR A 1 100 ? -19.786 -9.653 13.122 1.00 83.06 100 THR A O 1
ATOM 765 N N . ASN A 1 101 ? -19.128 -9.350 15.237 1.00 80.19 101 ASN A N 1
ATOM 766 C CA . ASN A 1 101 ? -18.146 -10.451 15.281 1.00 80.19 101 ASN A CA 1
ATOM 767 C C . ASN A 1 101 ? -16.966 -10.313 14.296 1.00 80.19 101 ASN A C 1
ATOM 769 O O . ASN A 1 101 ? -16.209 -11.270 14.099 1.00 80.19 101 ASN A O 1
ATOM 773 N N . LYS A 1 102 ? -16.746 -9.133 13.706 1.00 84.88 102 LYS A N 1
ATOM 774 C CA . LYS A 1 102 ? -15.619 -8.887 12.805 1.00 84.88 102 LYS A CA 1
ATOM 775 C C . LYS A 1 102 ? -14.353 -8.632 13.625 1.00 84.88 102 LYS A C 1
ATOM 777 O O . LYS A 1 102 ? -14.233 -7.649 14.348 1.00 84.88 102 LYS A O 1
ATOM 782 N N . LYS A 1 103 ? -13.376 -9.540 13.538 1.00 86.25 103 LYS A N 1
ATOM 783 C CA . LYS A 1 103 ? -12.178 -9.540 14.400 1.00 86.25 103 LYS A CA 1
ATOM 784 C C . LYS A 1 103 ? -10.951 -8.975 13.680 1.00 86.25 103 LYS A C 1
ATOM 786 O O . LYS A 1 103 ? -9.929 -9.665 13.596 1.00 86.25 103 LYS A O 1
ATOM 791 N N . THR A 1 104 ? -11.038 -7.734 13.190 1.00 88.44 104 THR A N 1
ATOM 792 C CA . THR A 1 104 ? -9.886 -7.003 12.618 1.00 88.44 104 THR A CA 1
ATOM 793 C C . THR A 1 104 ? -8.769 -6.818 13.656 1.00 88.44 104 THR A C 1
ATOM 795 O O . THR A 1 104 ? -9.004 -6.937 14.863 1.00 88.44 104 THR A O 1
ATOM 798 N N . LEU A 1 105 ? -7.543 -6.499 13.217 1.00 88.44 105 LEU A N 1
ATOM 799 C CA . LEU A 1 105 ? 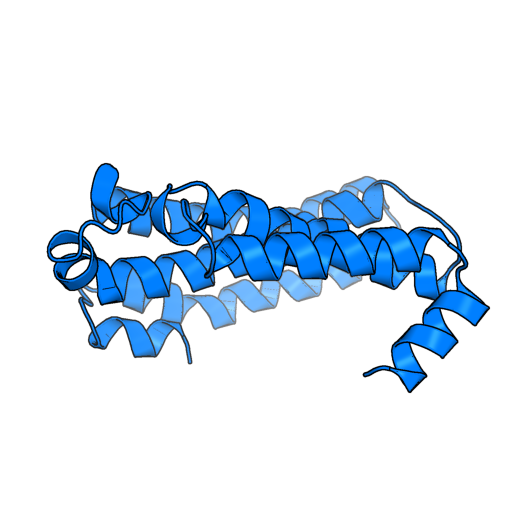-6.432 -6.224 14.142 1.00 88.44 105 LEU A CA 1
ATOM 800 C C . LEU A 1 105 ? -6.764 -5.085 15.109 1.00 88.44 105 LEU A C 1
ATOM 802 O O . LEU A 1 105 ? -6.471 -5.179 16.296 1.00 88.44 105 LEU A O 1
ATOM 806 N N . ILE A 1 106 ? -7.450 -4.051 14.628 1.00 92.00 106 ILE A N 1
ATOM 807 C CA . ILE A 1 106 ? -7.824 -2.877 15.425 1.00 92.00 106 ILE A CA 1
ATOM 808 C C . ILE A 1 106 ? -8.909 -3.221 16.447 1.00 92.00 106 ILE A C 1
ATOM 810 O O . ILE A 1 106 ? -8.870 -2.732 17.575 1.00 92.00 106 ILE A O 1
ATOM 814 N N . VAL A 1 107 ? -9.845 -4.113 16.110 1.00 91.12 107 VAL A N 1
ATOM 815 C CA . VAL A 1 107 ? -10.819 -4.626 17.084 1.00 91.12 107 VAL A CA 1
ATOM 816 C C . VAL A 1 107 ? -10.114 -5.399 18.204 1.00 91.12 107 VAL A C 1
ATOM 818 O O . VAL A 1 107 ? -10.457 -5.203 19.371 1.00 91.12 107 VAL A O 1
ATOM 821 N N . ARG A 1 108 ? -9.105 -6.218 17.867 1.00 90.38 108 ARG A N 1
ATOM 822 C CA . ARG A 1 108 ? -8.348 -7.047 18.825 1.00 90.38 108 ARG A CA 1
ATOM 823 C C . ARG A 1 108 ? -7.369 -6.252 19.693 1.00 90.38 108 ARG A C 1
ATOM 825 O O . ARG A 1 108 ? -7.275 -6.510 20.885 1.00 90.38 108 ARG A O 1
ATOM 832 N N . LEU A 1 109 ? -6.629 -5.322 19.091 1.00 91.69 109 LEU A N 1
ATOM 833 C CA . LEU A 1 109 ? -5.502 -4.609 19.710 1.00 91.69 109 LEU A CA 1
ATOM 834 C C . LEU A 1 109 ? -5.851 -3.166 20.115 1.00 91.69 109 LEU A C 1
ATOM 836 O O . LEU A 1 109 ? -5.096 -2.509 20.828 1.00 91.69 109 LEU A O 1
ATOM 840 N N . GLY A 1 110 ? -7.013 -2.671 19.689 1.00 92.12 110 GLY A N 1
ATOM 841 C CA . GLY A 1 110 ? -7.557 -1.368 20.056 1.00 92.12 110 GLY A CA 1
ATOM 842 C C . GLY A 1 110 ? -7.187 -0.221 19.109 1.00 92.12 110 GLY A C 1
ATOM 843 O O . GLY A 1 110 ? -6.322 -0.320 18.238 1.00 92.12 110 GLY A O 1
ATOM 844 N N . LYS A 1 111 ? -7.846 0.928 19.320 1.00 92.06 111 LYS A N 1
ATOM 845 C CA . LYS A 1 111 ? -7.679 2.142 18.496 1.00 92.06 111 LYS A CA 1
ATOM 846 C C . LYS A 1 111 ? -6.247 2.703 18.541 1.00 92.06 111 LYS A C 1
ATOM 848 O O . LYS A 1 111 ? -5.783 3.264 17.553 1.00 92.06 111 LYS A O 1
ATOM 853 N N . SER A 1 112 ? -5.543 2.538 19.668 1.00 92.12 112 SER A N 1
ATOM 854 C CA . SER A 1 112 ? -4.145 2.981 19.816 1.00 92.12 112 SER A CA 1
ATOM 855 C C . SER A 1 112 ? -3.221 2.249 18.840 1.00 92.12 112 SER A C 1
ATOM 857 O O . SER A 1 112 ? -2.481 2.893 18.099 1.00 92.12 112 SER A O 1
ATOM 859 N N . TYR A 1 113 ? -3.360 0.920 18.748 1.00 94.06 113 TYR A N 1
ATOM 860 C CA . TYR A 1 113 ? -2.625 0.111 17.778 1.00 94.06 113 TYR A CA 1
ATOM 861 C C . TYR A 1 113 ? -2.879 0.583 16.344 1.00 94.06 113 TYR A C 1
ATOM 863 O O . TYR A 1 113 ? -1.926 0.793 15.605 1.00 94.06 113 TYR A O 1
ATOM 871 N N . GLY A 1 114 ? -4.140 0.834 15.972 1.00 93.62 114 GLY A N 1
ATOM 872 C CA . GLY A 1 114 ? -4.471 1.345 14.639 1.00 93.62 114 GLY A CA 1
ATOM 873 C C . GLY A 1 114 ? -3.783 2.678 14.322 1.00 93.62 114 GLY A C 1
ATOM 874 O O . GLY A 1 114 ? -3.213 2.851 13.250 1.00 93.62 114 GLY A O 1
ATOM 875 N N . ARG A 1 115 ? -3.752 3.625 15.267 1.00 94.00 115 ARG A N 1
ATOM 876 C CA . ARG A 1 115 ? -3.037 4.898 15.062 1.00 94.00 115 ARG A CA 1
ATOM 877 C C . ARG A 1 115 ? -1.530 4.691 14.882 1.00 94.00 115 ARG A C 1
ATOM 879 O O . ARG A 1 115 ? -0.933 5.311 14.003 1.00 94.00 115 ARG A O 1
ATOM 886 N N . SER A 1 116 ? -0.923 3.801 15.668 1.00 95.12 116 SER A N 1
ATOM 887 C CA . SER A 1 116 ? 0.487 3.431 15.510 1.00 95.12 116 SER A CA 1
ATOM 888 C C . SER A 1 116 ? 0.753 2.739 14.173 1.00 95.12 116 SER A C 1
ATOM 890 O O . SER A 1 116 ? 1.708 3.097 13.493 1.00 95.12 116 SER A O 1
ATOM 892 N N . GLN A 1 117 ? -0.101 1.803 13.759 1.00 95.88 117 GLN A N 1
ATOM 893 C CA . GLN A 1 117 ? 0.006 1.088 12.488 1.00 95.88 117 GLN A CA 1
ATOM 894 C C . GLN A 1 117 ? -0.061 2.045 11.297 1.00 95.88 117 GLN A C 1
ATOM 896 O O . GLN A 1 117 ? 0.751 1.933 10.379 1.00 95.88 117 GLN A O 1
ATOM 901 N N . TYR A 1 118 ? -0.974 3.018 11.334 1.00 95.56 118 TYR A N 1
ATOM 902 C CA . TYR A 1 118 ? -1.055 4.071 10.326 1.00 95.56 118 TYR A CA 1
ATOM 903 C C . TYR A 1 118 ? 0.266 4.845 10.238 1.00 95.56 118 TYR A C 1
ATOM 905 O O . TYR A 1 118 ? 0.857 4.942 9.165 1.00 95.56 118 TYR A O 1
ATOM 913 N N . LEU A 1 119 ? 0.772 5.344 11.371 1.00 94.75 119 LEU A N 1
ATOM 914 C CA . LEU A 1 119 ? 1.996 6.147 11.400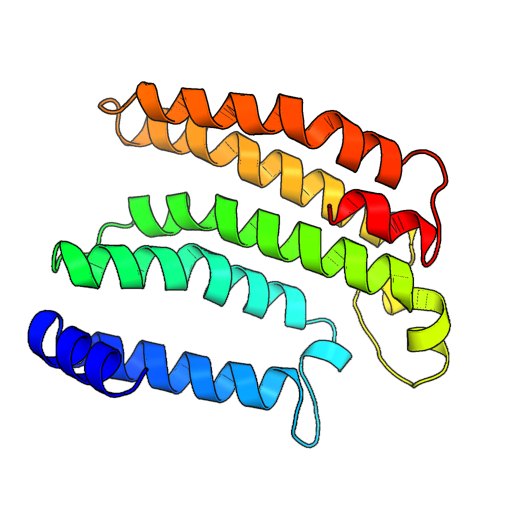 1.00 94.75 119 LEU A CA 1
ATOM 915 C C . LEU A 1 119 ? 3.227 5.355 10.941 1.00 94.75 119 LEU A C 1
ATOM 917 O O . LEU A 1 119 ? 3.995 5.849 10.119 1.00 94.75 119 LEU A O 1
ATOM 921 N N . VAL A 1 120 ? 3.395 4.125 11.433 1.00 95.94 120 VAL A N 1
ATOM 922 C CA . VAL A 1 120 ? 4.488 3.230 11.023 1.00 95.94 120 VAL A CA 1
ATOM 923 C C . VAL A 1 120 ? 4.422 2.970 9.523 1.00 95.94 120 VAL A C 1
ATOM 925 O O . VAL A 1 120 ? 5.443 3.062 8.850 1.00 95.94 120 VAL A O 1
ATOM 928 N N . SER A 1 121 ? 3.230 2.720 8.980 1.00 96.12 121 SER A N 1
ATOM 929 C CA . SER A 1 121 ? 3.052 2.493 7.544 1.00 96.12 121 SER A CA 1
ATOM 930 C C . SER A 1 121 ? 3.457 3.720 6.720 1.00 96.12 121 SER A C 1
ATOM 932 O O . SER A 1 121 ? 4.196 3.586 5.748 1.00 96.12 121 SER A O 1
ATOM 934 N N . MET A 1 122 ? 3.062 4.926 7.141 1.00 95.31 122 MET A N 1
ATOM 935 C CA . MET A 1 122 ? 3.453 6.172 6.468 1.00 95.31 122 MET A CA 1
ATOM 936 C C . MET A 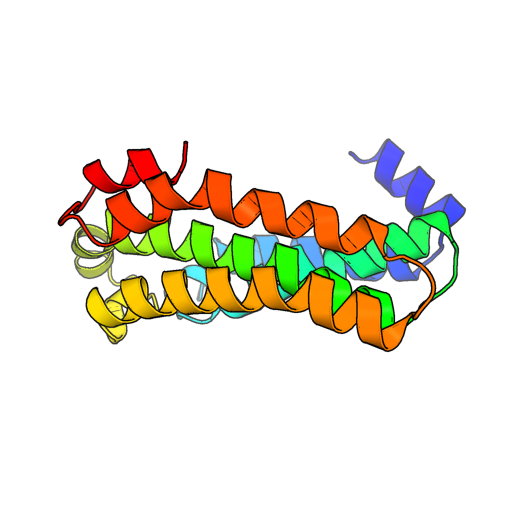1 122 ? 4.969 6.413 6.511 1.00 95.31 122 MET A C 1
ATOM 938 O O . MET A 1 122 ? 5.561 6.802 5.505 1.00 95.31 122 MET A O 1
ATOM 942 N N . ILE A 1 123 ? 5.610 6.155 7.657 1.00 95.06 123 ILE A N 1
ATOM 943 C CA . ILE A 1 123 ? 7.066 6.294 7.814 1.00 95.06 123 ILE A CA 1
ATOM 944 C C . ILE A 1 123 ? 7.795 5.283 6.929 1.00 95.06 123 ILE A C 1
ATOM 946 O O . ILE A 1 123 ? 8.685 5.668 6.175 1.00 95.06 123 ILE A O 1
ATOM 950 N N . LEU A 1 124 ? 7.407 4.005 6.982 1.00 96.06 124 LEU A N 1
ATOM 951 C CA . LEU A 1 124 ? 8.024 2.959 6.168 1.00 96.06 124 LEU A CA 1
ATOM 952 C C . LEU A 1 124 ? 7.902 3.276 4.678 1.00 96.06 124 LEU A C 1
ATOM 954 O O . LEU A 1 124 ? 8.905 3.202 3.973 1.00 96.06 124 LEU A O 1
ATOM 958 N N . ALA A 1 125 ? 6.726 3.712 4.214 1.00 95.62 125 ALA A N 1
ATOM 959 C CA . ALA A 1 125 ? 6.528 4.108 2.822 1.00 95.62 125 ALA A CA 1
ATOM 960 C C . ALA A 1 125 ? 7.491 5.223 2.387 1.00 95.62 125 ALA A C 1
ATOM 962 O O . ALA A 1 125 ? 8.034 5.178 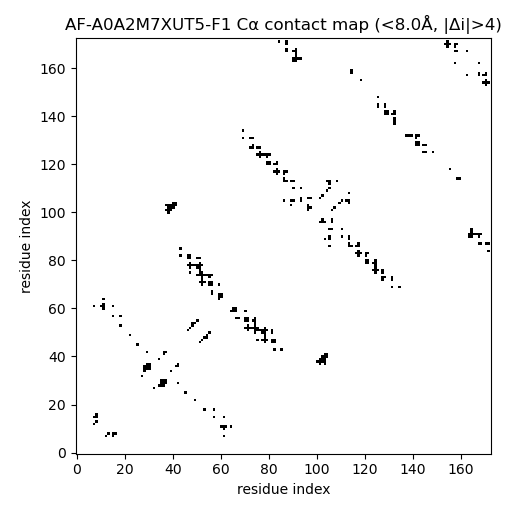1.284 1.00 95.62 125 ALA A O 1
ATOM 963 N N . ALA A 1 126 ? 7.750 6.194 3.263 1.00 94.25 126 ALA A N 1
ATOM 964 C CA . ALA A 1 126 ? 8.649 7.302 2.976 1.00 94.25 126 ALA A CA 1
ATOM 965 C C . ALA A 1 126 ? 10.142 6.959 3.070 1.00 94.25 126 ALA A C 1
ATOM 967 O O . ALA A 1 126 ? 10.962 7.655 2.477 1.00 94.25 126 ALA A O 1
ATOM 968 N N . LEU A 1 127 ? 10.517 5.886 3.769 1.00 95.94 127 LEU A N 1
ATOM 969 C CA . LEU A 1 127 ? 11.904 5.416 3.797 1.00 95.94 127 LEU A CA 1
ATOM 970 C C . LEU A 1 127 ? 12.297 4.683 2.508 1.00 95.94 127 LEU A C 1
ATOM 972 O O . LEU A 1 127 ? 13.466 4.714 2.123 1.00 95.94 127 LEU A O 1
ATOM 976 N N . ILE A 1 128 ? 11.342 4.062 1.807 1.00 96.12 128 ILE A N 1
ATOM 977 C CA . ILE A 1 128 ? 11.625 3.276 0.596 1.00 96.12 128 ILE A CA 1
ATOM 978 C C . ILE A 1 128 ? 12.332 4.084 -0.504 1.00 96.12 128 ILE A C 1
ATOM 980 O O . ILE A 1 128 ? 13.335 3.586 -1.008 1.00 96.12 128 ILE A O 1
ATOM 984 N N . PRO A 1 129 ? 11.930 5.319 -0.866 1.00 94.50 129 PRO A N 1
ATOM 985 C CA . PRO A 1 129 ? 12.677 6.126 -1.835 1.00 94.50 129 PRO A CA 1
ATOM 986 C C . PRO A 1 129 ? 14.159 6.312 -1.476 1.00 94.50 129 PRO A C 1
ATOM 988 O O . PRO A 1 129 ? 15.019 6.246 -2.351 1.00 94.50 129 PRO A O 1
ATOM 991 N N . ILE A 1 130 ? 14.477 6.484 -0.188 1.00 94.62 130 ILE A N 1
ATOM 992 C CA . ILE A 1 130 ? 15.861 6.627 0.290 1.00 94.62 130 ILE A CA 1
ATOM 993 C C . ILE A 1 130 ? 16.623 5.311 0.101 1.00 94.62 130 ILE A C 1
ATOM 995 O O . ILE A 1 130 ? 17.737 5.311 -0.423 1.00 94.62 130 ILE A O 1
ATOM 999 N N . VAL A 1 131 ? 16.004 4.187 0.472 1.00 95.31 131 VAL A N 1
ATOM 1000 C CA . VAL A 1 131 ? 16.571 2.842 0.289 1.00 95.31 131 VAL A CA 1
ATOM 1001 C C . VAL A 1 131 ? 16.815 2.548 -1.195 1.00 95.31 131 VAL A C 1
ATOM 1003 O O . VAL A 1 131 ? 17.894 2.090 -1.565 1.00 95.31 131 VAL A O 1
ATOM 1006 N N . LEU A 1 132 ? 15.860 2.875 -2.070 1.00 94.25 132 LEU A N 1
ATOM 1007 C CA . LEU A 1 132 ? 15.992 2.686 -3.517 1.00 94.25 132 LEU A CA 1
ATOM 1008 C C . LEU A 1 132 ? 17.110 3.537 -4.117 1.00 94.25 132 LEU A C 1
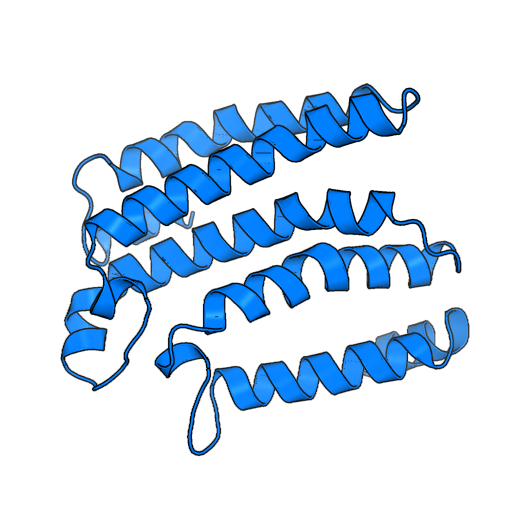ATOM 1010 O O . LEU A 1 132 ? 17.849 3.059 -4.981 1.00 94.25 132 LEU A O 1
ATOM 1014 N N . TRP A 1 133 ? 17.250 4.785 -3.665 1.00 94.44 133 TRP A N 1
ATOM 1015 C CA . TRP A 1 133 ? 18.341 5.649 -4.101 1.00 94.44 133 TRP A CA 1
ATOM 1016 C C . TRP A 1 133 ? 19.705 5.048 -3.738 1.00 94.44 133 TRP A C 1
ATOM 1018 O O . TRP A 1 133 ? 20.572 4.956 -4.607 1.00 94.44 133 TRP A O 1
ATOM 1028 N N . GLN A 1 134 ? 19.865 4.552 -2.507 1.00 93.38 134 GLN A N 1
ATOM 1029 C CA . GLN A 1 134 ? 21.095 3.886 -2.064 1.00 93.38 134 GLN A CA 1
ATOM 1030 C C . GLN A 1 134 ? 21.378 2.599 -2.852 1.00 93.38 134 GLN A C 1
ATOM 1032 O O . GLN A 1 134 ? 22.506 2.369 -3.278 1.00 93.38 134 GLN A O 1
ATOM 1037 N N . MET A 1 135 ? 20.354 1.777 -3.092 1.00 92.00 135 MET A N 1
ATOM 1038 C CA . MET A 1 135 ? 20.500 0.497 -3.792 1.00 92.00 135 MET A CA 1
ATOM 1039 C C . MET A 1 135 ? 20.841 0.642 -5.277 1.00 92.00 135 MET A C 1
ATOM 1041 O O . MET A 1 135 ? 21.557 -0.192 -5.822 1.00 92.00 135 MET A O 1
ATOM 1045 N N . THR A 1 136 ? 20.306 1.663 -5.951 1.00 89.12 136 THR A N 1
ATOM 1046 C CA . THR A 1 136 ? 20.463 1.812 -7.409 1.00 89.12 136 THR A CA 1
ATOM 1047 C C . THR A 1 136 ? 21.576 2.776 -7.795 1.00 89.12 136 THR A C 1
ATOM 1049 O O . THR A 1 136 ? 22.106 2.667 -8.899 1.00 89.12 136 THR A O 1
ATOM 1052 N N . SER A 1 137 ? 21.912 3.742 -6.929 1.00 82.06 137 SER A N 1
ATOM 1053 C CA . SER A 1 137 ? 22.904 4.809 -7.164 1.00 82.06 137 SER A CA 1
ATOM 1054 C C . SER A 1 137 ? 22.705 5.628 -8.456 1.00 82.06 137 SER A C 1
ATOM 1056 O O . SER A 1 137 ? 23.538 6.465 -8.789 1.00 82.06 137 SER A O 1
ATOM 1058 N N . SER A 1 138 ? 21.589 5.428 -9.170 1.00 72.56 138 SER A N 1
ATOM 1059 C CA . SER A 1 138 ? 21.404 5.869 -10.563 1.00 72.56 138 SER A CA 1
ATOM 1060 C C . SER A 1 138 ? 20.116 6.676 -10.788 1.00 72.56 138 SER A C 1
ATOM 1062 O O . SER A 1 138 ? 19.866 7.144 -11.894 1.00 72.56 138 SER A O 1
ATOM 1064 N N . HIS A 1 139 ? 19.302 6.895 -9.745 1.00 81.81 139 HIS A N 1
ATOM 1065 C CA . HIS A 1 139 ? 17.996 7.564 -9.855 1.00 81.81 139 HIS A CA 1
ATOM 1066 C C . HIS A 1 139 ? 17.692 8.487 -8.662 1.00 81.81 139 HIS A C 1
ATOM 1068 O O . HIS A 1 139 ? 16.739 8.274 -7.915 1.00 81.81 139 HIS A O 1
ATOM 1074 N N . SER A 1 140 ? 18.481 9.553 -8.484 1.00 88.06 140 SER A N 1
ATOM 1075 C CA . SER A 1 140 ? 18.262 10.547 -7.413 1.00 88.06 140 SER A CA 1
ATOM 1076 C C . SER A 1 140 ? 16.889 11.228 -7.475 1.00 88.06 140 SER A C 1
ATOM 1078 O O . SER A 1 140 ? 16.360 11.632 -6.441 1.00 88.06 140 SER A O 1
ATOM 1080 N N . GLY A 1 141 ? 16.265 11.283 -8.658 1.00 89.62 141 GLY A N 1
ATOM 1081 C CA . GLY A 1 141 ? 14.904 11.793 -8.839 1.00 89.62 141 GLY A CA 1
ATOM 1082 C C . GLY A 1 141 ? 13.844 11.062 -8.008 1.00 89.62 141 GLY A C 1
ATOM 1083 O O . GLY A 1 141 ? 12.817 11.658 -7.696 1.00 89.62 141 GLY A O 1
ATOM 1084 N N . VAL A 1 142 ? 14.098 9.821 -7.568 1.00 89.81 142 VAL A N 1
ATOM 1085 C CA . VAL A 1 142 ? 13.174 9.097 -6.682 1.00 89.81 142 VAL A CA 1
ATOM 1086 C C . VAL A 1 142 ? 12.969 9.834 -5.353 1.00 89.81 142 VAL A C 1
ATOM 1088 O O . VAL A 1 142 ? 11.898 9.753 -4.770 1.00 89.81 142 VAL A O 1
ATOM 1091 N N . LEU A 1 143 ? 13.944 10.631 -4.900 1.00 92.00 143 LEU A N 1
ATOM 1092 C CA . LEU A 1 143 ? 13.834 11.406 -3.661 1.00 92.00 143 LEU A CA 1
ATOM 1093 C C . LEU A 1 143 ? 12.760 12.501 -3.739 1.00 92.00 143 LEU A C 1
ATOM 1095 O O . LEU A 1 143 ? 12.266 12.934 -2.701 1.00 92.00 143 LEU A O 1
ATOM 1099 N N . ILE A 1 144 ? 12.335 12.911 -4.941 1.00 92.38 144 ILE A N 1
ATOM 1100 C CA . ILE A 1 144 ? 11.227 13.863 -5.121 1.00 92.38 144 ILE A CA 1
ATOM 1101 C C . ILE A 1 144 ? 9.930 13.300 -4.527 1.00 92.38 144 ILE A C 1
ATOM 1103 O O . ILE A 1 144 ? 9.109 14.064 -4.020 1.00 92.38 144 ILE A O 1
ATOM 1107 N N . THR A 1 145 ? 9.750 11.974 -4.493 1.00 90.69 145 THR A N 1
ATOM 1108 C CA . THR A 1 145 ? 8.552 11.372 -3.891 1.00 90.69 145 THR A CA 1
ATOM 1109 C C . THR A 1 145 ? 8.465 11.619 -2.384 1.00 90.69 145 THR A C 1
ATOM 1111 O O . THR A 1 145 ? 7.381 11.497 -1.823 1.00 90.69 145 THR A O 1
ATOM 1114 N N . LEU A 1 146 ? 9.553 12.031 -1.716 1.00 91.31 146 LEU A N 1
ATOM 1115 C CA . LEU A 1 146 ? 9.512 12.466 -0.316 1.00 91.31 146 LEU A CA 1
ATOM 1116 C C . LEU A 1 146 ? 8.647 13.715 -0.120 1.00 91.31 146 LEU A C 1
ATOM 1118 O O . LEU A 1 146 ? 8.116 13.910 0.970 1.00 91.31 146 LEU A O 1
ATOM 1122 N N . LEU A 1 147 ? 8.416 14.523 -1.162 1.00 90.50 147 LEU A N 1
ATOM 1123 C CA . LEU A 1 147 ? 7.466 15.638 -1.096 1.00 90.50 147 LEU A CA 1
ATOM 1124 C C . LEU A 1 147 ? 6.035 15.164 -0.800 1.00 90.50 147 LEU A C 1
ATOM 1126 O O . LEU A 1 147 ? 5.263 15.915 -0.208 1.00 90.50 147 LEU A O 1
ATOM 1130 N N . ALA A 1 148 ? 5.690 13.907 -1.112 1.00 87.50 148 ALA A N 1
ATOM 1131 C CA . ALA A 1 148 ? 4.407 13.316 -0.730 1.00 87.50 148 ALA A CA 1
ATOM 1132 C C . ALA A 1 148 ? 4.186 13.320 0.795 1.00 87.50 148 ALA A C 1
ATOM 1134 O O . ALA A 1 148 ? 3.043 13.403 1.248 1.00 87.50 148 ALA A O 1
ATOM 1135 N N . LEU A 1 149 ? 5.257 13.310 1.603 1.00 86.19 149 LEU A N 1
ATOM 1136 C CA . LEU A 1 149 ? 5.152 13.454 3.057 1.00 86.19 149 LEU A CA 1
ATOM 1137 C C . LEU A 1 149 ? 4.541 14.792 3.460 1.00 86.19 149 LEU A C 1
ATOM 1139 O O . LEU A 1 149 ? 3.751 14.833 4.398 1.00 86.19 149 LEU A O 1
ATOM 1143 N N . ILE A 1 150 ? 4.877 15.871 2.750 1.00 89.50 150 ILE A N 1
ATOM 1144 C CA . ILE A 1 150 ? 4.364 17.214 3.043 1.00 89.50 150 ILE A CA 1
ATOM 1145 C C . ILE A 1 150 ? 2.847 17.226 2.851 1.00 89.50 150 ILE A C 1
ATOM 1147 O O . ILE A 1 150 ? 2.110 17.677 3.728 1.00 89.50 150 ILE A O 1
ATOM 1151 N N . PHE A 1 151 ? 2.376 16.639 1.751 1.00 88.62 151 PHE A N 1
ATOM 1152 C CA . PHE A 1 151 ? 0.947 16.490 1.468 1.00 88.62 151 PHE A CA 1
ATOM 1153 C C . PHE A 1 151 ? 0.242 15.514 2.418 1.00 88.62 151 PHE A C 1
ATOM 1155 O O . PHE A 1 151 ? -0.966 15.605 2.601 1.00 88.62 151 PHE A O 1
ATOM 1162 N N . SER A 1 152 ? 0.989 14.632 3.085 1.00 88.00 152 SER A N 1
ATOM 1163 C CA . SER A 1 152 ? 0.453 13.691 4.074 1.00 88.00 152 SER A CA 1
ATOM 1164 C C . SER A 1 152 ? 0.265 14.305 5.471 1.00 88.00 152 SER A C 1
ATOM 1166 O O . SER A 1 152 ? -0.408 13.712 6.317 1.00 88.00 152 SER A O 1
ATOM 1168 N N . ILE A 1 153 ? 0.836 15.489 5.745 1.00 89.12 153 ILE A N 1
ATOM 1169 C CA . ILE A 1 153 ? 0.768 16.145 7.065 1.00 89.12 153 ILE A CA 1
ATOM 1170 C C . ILE A 1 153 ? -0.680 16.362 7.541 1.00 89.12 153 ILE A C 1
ATOM 1172 O O . ILE A 1 153 ? -0.954 16.035 8.699 1.00 89.12 153 ILE A O 1
ATOM 1176 N N . PRO A 1 154 ? -1.621 16.881 6.724 1.00 89.06 154 PRO A N 1
ATOM 1177 C CA . PRO A 1 154 ? -3.005 17.072 7.156 1.00 89.06 154 PRO A CA 1
ATOM 1178 C C . PRO A 1 154 ? -3.676 15.756 7.556 1.00 89.06 154 PRO A C 1
ATOM 1180 O O . PRO A 1 154 ? -4.308 15.697 8.609 1.00 89.06 154 PRO A O 1
ATOM 1183 N N . ALA A 1 155 ? -3.461 14.683 6.787 1.00 88.50 155 ALA A N 1
ATOM 1184 C CA . ALA A 1 155 ? -4.005 13.362 7.090 1.00 88.50 155 ALA A CA 1
ATOM 1185 C C . ALA A 1 155 ? -3.441 12.806 8.410 1.00 88.50 155 ALA A C 1
ATOM 1187 O O . ALA A 1 155 ? -4.194 12.335 9.263 1.00 88.50 155 ALA A O 1
ATOM 1188 N N . ILE A 1 156 ? -2.127 12.935 8.640 1.00 88.81 156 ILE A N 1
ATOM 1189 C CA . ILE A 1 156 ? -1.493 12.543 9.910 1.00 88.81 156 ILE A CA 1
ATOM 1190 C C . ILE A 1 156 ? -2.057 13.374 11.071 1.00 88.81 156 ILE A C 1
ATOM 1192 O O . ILE A 1 156 ? -2.427 12.821 12.106 1.00 88.81 156 ILE A O 1
ATOM 1196 N N . ARG A 1 157 ? -2.188 14.695 10.912 1.00 88.44 157 ARG A N 1
ATOM 1197 C CA . ARG A 1 157 ? -2.780 15.556 11.946 1.00 88.44 157 ARG A CA 1
ATOM 1198 C C . ARG A 1 157 ? -4.229 15.180 12.237 1.00 88.44 157 ARG A C 1
ATOM 1200 O O . ARG A 1 157 ? -4.589 15.119 13.406 1.00 88.44 157 ARG A O 1
ATOM 1207 N N . GLY A 1 158 ? -5.030 14.866 11.221 1.00 86.06 158 GLY A N 1
ATOM 1208 C CA . GLY A 1 158 ? -6.402 14.386 11.395 1.00 86.06 158 GLY A CA 1
ATOM 1209 C C . GLY A 1 158 ? -6.466 13.088 12.205 1.00 86.06 158 GLY A C 1
ATOM 1210 O O . GLY A 1 158 ? -7.264 12.976 13.134 1.00 86.06 158 GLY A O 1
ATOM 1211 N N . MET A 1 159 ? -5.556 12.146 11.937 1.00 88.31 159 MET A N 1
ATOM 1212 C CA . MET A 1 159 ? -5.477 10.865 12.652 1.00 88.31 159 MET A CA 1
ATOM 1213 C C . MET A 1 159 ? -5.185 11.006 14.152 1.00 88.31 159 MET A C 1
ATOM 1215 O O . MET A 1 159 ? -5.721 10.243 14.964 1.00 88.31 159 MET A O 1
ATOM 1219 N N . PHE A 1 160 ? -4.345 11.974 14.531 1.00 87.56 160 PHE A N 1
ATOM 1220 C CA . PHE A 1 160 ? -3.935 12.199 15.923 1.00 87.56 160 PHE A CA 1
ATOM 1221 C C . PHE A 1 160 ? -4.679 13.350 16.617 1.00 87.56 160 PHE A C 1
ATOM 1223 O O . PHE A 1 160 ? -4.670 13.426 17.842 1.00 87.56 160 PHE A O 1
ATOM 1230 N N . GLY A 1 161 ? -5.393 14.194 15.871 1.00 81.31 161 GLY A N 1
ATOM 1231 C CA . GLY A 1 161 ? -6.134 15.364 16.358 1.00 81.31 161 GLY A CA 1
ATOM 1232 C C . GLY A 1 161 ? -7.468 15.054 17.045 1.00 81.31 161 GLY A C 1
ATOM 1233 O O . GLY A 1 161 ? -8.295 15.944 17.203 1.00 81.31 161 GLY A O 1
ATOM 1234 N N . GLY A 1 162 ? -7.706 13.799 17.435 1.00 74.56 162 GLY A N 1
ATOM 1235 C CA . GLY A 1 162 ? -8.914 13.391 18.159 1.00 74.56 162 GLY A CA 1
ATOM 1236 C C . GLY A 1 162 ? -10.095 12.962 17.284 1.00 74.56 162 GLY A C 1
ATOM 1237 O O . GLY A 1 162 ? -11.129 12.594 17.839 1.00 74.56 162 GLY A O 1
ATOM 1238 N N . ALA A 1 163 ? -9.948 12.931 15.954 1.00 77.88 163 ALA A N 1
ATOM 1239 C CA . ALA A 1 163 ? -10.983 12.417 15.060 1.00 77.88 163 ALA A CA 1
ATOM 1240 C C . ALA A 1 163 ? -11.335 10.951 15.389 1.00 77.88 163 ALA A C 1
ATOM 1242 O O . ALA A 1 163 ? -10.463 10.121 15.678 1.00 77.88 163 ALA A O 1
ATOM 1243 N N . GLN A 1 164 ? -12.634 10.646 15.367 1.00 77.94 164 GLN A N 1
ATOM 1244 C CA . GLN A 1 164 ? -13.199 9.316 15.607 1.00 77.94 164 GLN A CA 1
ATOM 1245 C C . GLN A 1 164 ? -14.386 9.073 14.675 1.00 77.94 164 GLN A C 1
ATOM 1247 O O . GLN A 1 164 ? -15.039 10.022 14.227 1.00 77.94 164 GLN A O 1
ATOM 1252 N N . GLY A 1 165 ? -14.674 7.799 14.397 1.00 80.88 165 GLY A N 1
ATOM 1253 C CA . GLY A 1 165 ? -15.770 7.414 13.512 1.00 80.88 165 GLY A CA 1
ATOM 1254 C C . GLY A 1 165 ? -15.674 8.142 12.173 1.00 80.88 165 GLY A C 1
ATOM 1255 O O . GLY A 1 165 ? -14.581 8.328 11.634 1.00 80.88 165 GLY A O 1
ATOM 1256 N N . ARG A 1 166 ? -16.808 8.627 11.657 1.00 79.69 166 ARG A N 1
ATOM 1257 C CA . ARG A 1 166 ? -16.900 9.321 10.356 1.00 79.69 166 ARG A CA 1
ATOM 1258 C C . ARG A 1 166 ? -16.014 10.567 10.230 1.00 79.69 166 ARG A C 1
ATOM 1260 O O . ARG A 1 166 ? -15.719 10.963 9.107 1.00 79.69 166 ARG A O 1
ATOM 1267 N N . GLY A 1 167 ? -15.549 11.152 11.338 1.00 76.50 167 GLY A N 1
ATOM 1268 C CA . GLY A 1 167 ? -14.572 12.248 11.315 1.00 76.50 167 GLY A CA 1
ATOM 1269 C C . GLY A 1 167 ? -13.235 11.856 10.671 1.00 76.50 167 GLY A C 1
ATOM 1270 O O . GLY A 1 167 ? -12.545 12.713 10.131 1.00 76.50 167 GLY A O 1
ATOM 1271 N N . LEU A 1 168 ? -12.904 10.560 10.649 1.00 80.38 168 LEU A N 1
ATOM 1272 C CA . LEU A 1 168 ? -11.721 10.031 9.966 1.00 80.38 168 LEU A CA 1
ATOM 1273 C C . LEU A 1 168 ? -11.853 10.024 8.436 1.00 80.38 168 LEU A C 1
ATOM 1275 O O . LEU A 1 168 ? -10.858 9.858 7.751 1.00 80.38 168 LEU A O 1
ATOM 1279 N N . ASN A 1 169 ? -13.034 10.264 7.856 1.00 80.31 169 ASN A N 1
ATOM 1280 C CA . ASN A 1 169 ? -13.157 10.329 6.394 1.00 80.31 169 ASN A CA 1
ATOM 1281 C C . ASN A 1 169 ? -12.338 11.476 5.780 1.00 80.31 169 ASN A C 1
ATOM 1283 O O . ASN A 1 169 ? -11.945 11.389 4.624 1.00 80.31 169 ASN A O 1
ATOM 1287 N N . GLN A 1 170 ? -12.040 12.525 6.553 1.00 76.31 170 GLN A N 1
ATOM 1288 C CA . GLN A 1 170 ? -11.174 13.619 6.106 1.00 76.31 170 GLN A CA 1
ATOM 1289 C C . GLN A 1 170 ? -9.718 13.182 5.893 1.00 76.31 170 GLN A C 1
ATOM 1291 O O . GLN A 1 170 ? -8.973 13.896 5.237 1.00 76.31 170 GLN A O 1
ATOM 1296 N N . THR A 1 171 ? -9.302 12.031 6.435 1.00 76.94 171 THR A N 1
ATOM 1297 C CA . THR A 1 171 ? -7.958 11.476 6.215 1.00 76.94 171 THR A CA 1
ATOM 1298 C C . THR A 1 171 ? -7.901 10.522 5.017 1.00 76.94 171 THR A C 1
ATOM 1300 O O . THR A 1 171 ? -6.825 10.025 4.700 1.00 76.94 171 THR A O 1
ATOM 1303 N N . LEU A 1 172 ? -9.042 10.271 4.357 1.00 70.94 172 LEU A N 1
ATOM 1304 C CA . LEU A 1 172 ? -9.156 9.498 3.112 1.00 70.94 172 LEU A CA 1
ATOM 1305 C C . LEU A 1 172 ? -9.238 10.380 1.852 1.00 70.94 172 LEU A C 1
ATOM 1307 O O . LEU A 1 172 ? -9.178 9.836 0.750 1.00 70.94 172 LEU A O 1
ATOM 1311 N N . ALA A 1 173 ? -9.449 11.689 2.019 1.00 56.75 173 ALA A N 1
ATOM 1312 C CA . ALA A 1 173 ? -9.591 12.677 0.946 1.00 56.75 173 ALA A CA 1
ATOM 1313 C C . ALA A 1 173 ? -8.241 13.314 0.598 1.00 56.75 173 ALA A C 1
ATOM 1315 O O . ALA A 1 173 ? -8.027 13.573 -0.606 1.00 56.75 173 ALA A O 1
#

Mean predicted aligned error: 4.97 Å

Foldseek 3Di:
DVVVLVVLCVQQNDVSVVLVVVCVVLVCLCPDDPHHCQQVQCSLVVLLVNQFQSVQQSVCCSVPVDGDVLSSLLRNLRSLVSSLLVLLVCQQCLVVCLVVSRHHPCVVVHLVVSLVSNVVSNVSSLCSLVVSCVVPVPCVVSNVCNVVVVVQVVLNCQSVVPDGHPSNVVSVD

Sequence (173 aa):
AFVAGIYLVYRAGWPIVIIGLLSLLFGMIYTAGPFPLAYLGIADLFAFLFFGPIALAGTYYAQTLDMNWVVLVAGIAPGCFSIALLTVNNLRDVDEDRGTNKKTLIVRLGKSYGRSQYLVSMILAALIPIVLWQMTSSHSGVLITLLALIFSIPAIRGMFGGAQGRGLNQTLA

Secondary structure (DSSP, 8-state):
-HHHHHHHHHHH-HHHHHHHHHHHHHHHHHHSSSS-HHHHT-HHHHHHHHHTHHHHHHHHHHHHS---HHHHHHTHHHHHHHHHHHHHHHHHSHHHHHHTT---HHHHHHHHHHHHHHHHHHHHHHHHHHHHHHHHSS-GGGGGGGGHHHHHHHHHHHHHTT--GGGGGGG--

Nearest PDB structures (foldseek):
  8djm-assembly1_B  TM=7.490E-01  e=1.587E-03  Cricetulus griseus
  4od4-assembly1_A  TM=6.692E-01  e=1.486E-01  Aeropyrum pernix K1
  4tq6-assembly1_A  TM=6.825E-01  e=4.471E+00  Archaeoglobus fulgidus DSM 4304
  4tq5-assembly1_A  TM=6.514E-01  e=5.153E+00  Archaeoglobus fulgidus DSM 4304

pLDDT: mean 89.83, std 6.62, range [56.75, 97.81]

Radius of gyration: 17.92 Å; Cα contacts (8 Å, |Δi|>4): 208; chains: 1; bounding box: 44×36×45 Å